Protein AF-A0A7W5A178-F1 (afdb_monomer_lite)

Radius of gyration: 19.76 Å; chains: 1; bounding box: 30×41×51 Å

Foldseek 3Di:
DDDDPDDPDPDDPDPDPVVVQVVCCVPPNNDDDDDDPVNDDDPPDPDQDPVNVVVVVPDDPPPPD

pLDDT: mean 75.46, std 14.32, range [42.5, 94.19]

Structure (mmCIF, N/CA/C/O backbone):
data_AF-A0A7W5A178-F1
#
_entry.id   AF-A0A7W5A178-F1
#
loop_
_atom_site.group_PDB
_atom_site.id
_atom_site.type_symbol
_atom_site.label_atom_id
_atom_site.label_alt_id
_atom_site.label_comp_id
_atom_site.label_asym_id
_atom_site.label_entity_id
_atom_site.label_seq_id
_atom_site.pdbx_PDB_ins_code
_atom_site.Cartn_x
_atom_site.Cartn_y
_atom_site.Cartn_z
_atom_site.occupancy
_atom_site.B_iso_or_equiv
_atom_site.auth_seq_id
_atom_site.auth_comp_id
_atom_site.auth_asym_id
_atom_site.auth_atom_id
_atom_site.pdbx_PDB_model_num
ATOM 1 N N . MET A 1 1 ? 6.084 31.493 -17.103 1.00 43.78 1 MET A N 1
ATOM 2 C CA . MET A 1 1 ? 5.962 30.035 -16.916 1.00 43.78 1 MET A CA 1
ATOM 3 C C . MET A 1 1 ? 6.822 29.716 -15.711 1.00 43.78 1 MET A C 1
ATOM 5 O O . MET A 1 1 ? 8.021 29.903 -15.806 1.00 43.78 1 MET A O 1
ATOM 9 N N . SER A 1 2 ? 6.214 29.459 -14.552 1.00 42.50 2 SER A N 1
ATOM 10 C CA . SER A 1 2 ? 6.955 29.242 -13.305 1.00 42.50 2 SER A CA 1
ATOM 11 C C . SER A 1 2 ? 7.416 27.793 -13.238 1.00 42.50 2 SER A C 1
ATOM 13 O O . SER A 1 2 ? 6.579 26.895 -13.149 1.00 42.50 2 SER A O 1
ATOM 15 N N . ASP A 1 3 ? 8.729 27.594 -13.289 1.00 47.03 3 ASP A N 1
ATOM 16 C CA . ASP A 1 3 ? 9.388 26.338 -12.956 1.00 47.03 3 ASP A CA 1
ATOM 17 C C . ASP A 1 3 ? 9.036 25.954 -11.518 1.00 47.03 3 ASP A C 1
ATOM 19 O O . ASP A 1 3 ? 9.342 26.663 -10.557 1.00 47.03 3 ASP A O 1
ATOM 23 N N . ARG A 1 4 ? 8.304 24.851 -11.374 1.00 52.16 4 ARG A N 1
ATOM 24 C CA . ARG A 1 4 ? 7.952 24.291 -10.077 1.00 52.16 4 ARG A CA 1
ATOM 25 C C . ARG A 1 4 ? 9.077 23.351 -9.668 1.00 52.16 4 ARG A C 1
ATOM 27 O O . ARG A 1 4 ? 9.072 22.179 -10.028 1.00 52.16 4 ARG A O 1
ATOM 34 N N . ASP A 1 5 ? 10.029 23.905 -8.930 1.00 55.25 5 ASP A N 1
ATOM 35 C CA . ASP A 1 5 ? 11.017 23.158 -8.160 1.00 55.25 5 ASP A CA 1
ATOM 36 C C . ASP A 1 5 ? 10.268 22.280 -7.138 1.00 55.25 5 ASP A C 1
ATOM 38 O O . ASP A 1 5 ? 9.700 22.760 -6.157 1.00 55.25 5 ASP A O 1
ATOM 42 N N . VAL A 1 6 ? 10.143 20.989 -7.445 1.00 53.31 6 VAL A N 1
ATOM 43 C CA . VAL A 1 6 ? 9.713 19.946 -6.507 1.00 53.31 6 VAL A CA 1
ATOM 44 C C . VAL A 1 6 ? 10.865 18.956 -6.437 1.00 53.31 6 VAL A C 1
ATOM 46 O O . VAL A 1 6 ? 10.926 17.954 -7.141 1.00 53.31 6 VAL A O 1
ATOM 49 N N . SER A 1 7 ? 11.856 19.292 -5.624 1.00 50.25 7 SER A N 1
ATOM 50 C CA . SER A 1 7 ? 12.899 18.368 -5.184 1.00 50.25 7 SER A CA 1
ATOM 51 C C . SER A 1 7 ? 13.176 18.630 -3.710 1.00 50.25 7 SER A C 1
ATOM 53 O O . SER A 1 7 ? 14.235 19.106 -3.316 1.00 50.25 7 SER A O 1
ATOM 55 N N . THR A 1 8 ? 12.180 18.377 -2.861 1.00 51.19 8 THR A N 1
ATOM 56 C CA . THR A 1 8 ? 12.352 18.462 -1.404 1.00 51.19 8 THR A 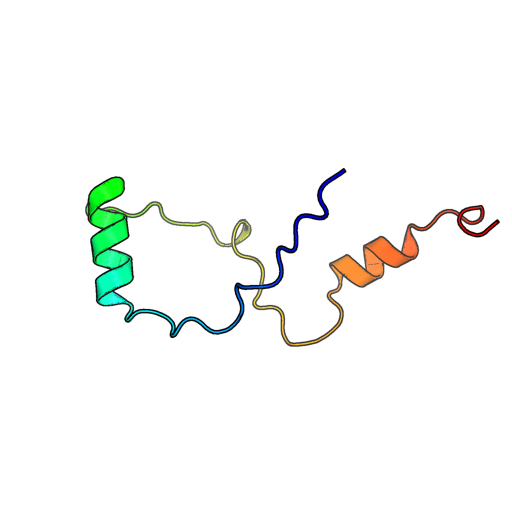CA 1
ATOM 57 C C . THR A 1 8 ? 11.480 17.441 -0.688 1.00 51.19 8 THR A C 1
ATOM 59 O O . THR A 1 8 ? 10.601 17.818 0.063 1.00 51.19 8 THR A O 1
ATOM 62 N N . GLU A 1 9 ? 11.707 16.145 -0.896 1.00 55.03 9 GLU A N 1
ATOM 63 C CA . GLU A 1 9 ? 11.166 15.116 0.011 1.00 55.03 9 GLU A CA 1
ATOM 64 C C . GLU A 1 9 ? 12.090 13.899 0.065 1.00 55.03 9 GLU A C 1
ATOM 66 O O . GLU A 1 9 ? 11.717 12.805 -0.331 1.00 55.03 9 GLU A O 1
ATOM 71 N N . GLN A 1 10 ? 13.334 14.069 0.512 1.00 55.81 10 GLN A N 1
ATOM 72 C CA . GLN A 1 10 ? 14.192 12.925 0.833 1.00 55.81 10 GLN A CA 1
ATOM 73 C C . GLN A 1 10 ? 15.091 13.268 2.022 1.00 55.81 10 GLN A C 1
ATOM 75 O O . GLN A 1 10 ? 16.267 13.535 1.813 1.00 55.81 10 GLN A O 1
ATOM 80 N N . ASN A 1 11 ? 14.521 13.354 3.235 1.00 56.88 11 ASN A N 1
ATOM 81 C CA . ASN A 1 11 ? 15.136 12.967 4.526 1.00 56.88 11 ASN A CA 1
ATOM 82 C C . ASN A 1 11 ? 14.261 13.420 5.721 1.00 56.88 11 ASN A C 1
ATOM 84 O O . ASN A 1 11 ? 14.743 14.093 6.633 1.00 56.88 11 ASN A O 1
ATOM 88 N N . GLU A 1 12 ? 12.959 13.114 5.719 1.00 65.12 12 GLU A N 1
ATOM 89 C CA . GLU A 1 12 ? 12.169 13.261 6.946 1.00 65.12 12 GLU A CA 1
ATOM 90 C C . GLU A 1 12 ? 12.391 12.002 7.804 1.00 65.12 12 GLU A C 1
ATOM 92 O O . GLU A 1 12 ? 12.310 10.885 7.275 1.00 65.12 12 GLU A O 1
ATOM 97 N N . PRO A 1 13 ? 12.729 12.124 9.103 1.00 71.19 13 PRO A N 1
ATOM 98 C CA . PRO A 1 13 ? 12.909 10.956 9.953 1.00 71.19 13 PRO A CA 1
ATOM 99 C C . PRO A 1 13 ? 11.622 10.130 9.946 1.00 71.19 13 PRO A C 1
ATOM 101 O O . PRO A 1 13 ? 10.558 10.641 10.300 1.00 71.19 13 PRO A O 1
ATOM 104 N N . LYS A 1 14 ? 11.722 8.851 9.547 1.00 76.88 14 LYS A N 1
ATOM 105 C CA . LYS A 1 14 ? 10.594 7.911 9.589 1.00 76.88 14 LYS A CA 1
ATOM 106 C C . LYS A 1 14 ? 9.970 7.975 10.975 1.00 76.88 14 LYS A C 1
ATOM 108 O O . LYS A 1 14 ? 10.601 7.618 11.971 1.00 76.88 14 LYS A O 1
ATOM 113 N N . GLU A 1 15 ? 8.738 8.463 11.035 1.00 85.44 15 GLU A N 1
ATOM 114 C CA . GLU A 1 15 ? 8.015 8.531 12.291 1.00 85.44 15 GLU A CA 1
ATOM 115 C C . GLU A 1 15 ? 7.902 7.137 12.916 1.00 85.44 15 GLU A C 1
ATOM 117 O O . GLU A 1 15 ? 7.794 6.138 12.198 1.00 85.44 15 GLU A O 1
ATOM 122 N N . PRO A 1 16 ? 7.898 7.048 14.254 1.00 92.31 16 PRO A N 1
ATOM 123 C CA . PRO A 1 16 ? 7.803 5.764 14.921 1.00 92.31 16 PRO A CA 1
ATOM 124 C C . PRO A 1 16 ? 6.483 5.059 14.570 1.00 92.31 16 PRO A C 1
ATOM 126 O O . PRO A 1 16 ? 5.421 5.684 14.501 1.00 92.31 16 PRO A O 1
ATOM 129 N N . GLU A 1 17 ? 6.546 3.736 14.394 1.00 88.88 17 GLU A N 1
ATOM 130 C CA . GLU A 1 17 ? 5.439 2.892 13.910 1.00 88.88 17 GLU A CA 1
ATOM 131 C C . GLU A 1 17 ? 4.117 3.098 14.668 1.00 88.88 17 GLU A C 1
ATOM 133 O O . GLU A 1 17 ? 3.045 3.115 14.065 1.00 88.88 17 GLU A O 1
ATOM 138 N N . TRP A 1 18 ? 4.167 3.317 15.987 1.00 90.25 18 TRP A N 1
ATOM 139 C CA . TRP A 1 18 ? 2.969 3.559 16.804 1.00 90.25 18 TRP A CA 1
ATOM 140 C C . TRP A 1 18 ? 2.212 4.826 16.381 1.00 90.25 18 TRP A C 1
ATOM 142 O O . TRP A 1 18 ? 0.982 4.838 16.357 1.00 90.25 18 TRP A O 1
ATOM 152 N N . LYS A 1 19 ? 2.939 5.878 15.989 1.00 94.19 19 LYS A N 1
ATOM 153 C CA . LYS A 1 19 ? 2.369 7.160 15.568 1.00 94.19 19 LYS A CA 1
ATOM 154 C C . LYS A 1 19 ? 1.742 7.037 14.181 1.00 94.19 19 LYS A C 1
ATOM 156 O O . LYS A 1 19 ? 0.652 7.559 13.942 1.00 94.19 19 LYS A O 1
ATOM 161 N N . ARG A 1 20 ? 2.390 6.275 13.290 1.00 90.81 20 ARG A N 1
ATOM 162 C CA . ARG A 1 20 ? 1.850 5.929 11.968 1.00 90.81 20 ARG A CA 1
ATOM 163 C C . ARG A 1 20 ? 0.550 5.130 12.099 1.00 90.81 20 ARG A C 1
ATOM 165 O O . ARG A 1 20 ? -0.448 5.506 11.489 1.00 90.81 20 ARG A O 1
ATOM 172 N N . LYS A 1 21 ? 0.530 4.095 12.949 1.00 87.62 21 LYS A N 1
ATOM 173 C CA . LYS A 1 21 ? -0.673 3.296 13.244 1.00 87.62 21 LYS A CA 1
ATOM 174 C C . LYS A 1 21 ? -1.810 4.145 13.814 1.00 87.62 21 LYS A C 1
ATOM 176 O O . LYS A 1 21 ? -2.930 4.040 13.330 1.00 87.62 21 LYS A O 1
ATOM 181 N N . GLN A 1 22 ? -1.526 5.040 14.764 1.00 92.25 22 GLN A N 1
ATOM 182 C CA . GLN A 1 22 ? -2.541 5.919 15.357 1.00 92.25 22 GLN A CA 1
ATOM 183 C C . GLN A 1 22 ? -3.194 6.858 14.327 1.00 92.25 22 GLN A C 1
ATOM 185 O O . GLN A 1 22 ? -4.410 7.051 14.350 1.00 92.25 22 GLN A O 1
ATOM 190 N N . ARG A 1 23 ? -2.414 7.431 13.397 1.00 91.62 23 ARG A N 1
ATOM 191 C CA . ARG A 1 23 ? -2.974 8.258 12.312 1.00 91.62 23 ARG A CA 1
ATOM 192 C C . ARG A 1 23 ? -3.842 7.459 11.351 1.00 91.62 23 ARG A C 1
ATOM 194 O O . ARG A 1 23 ? -4.900 7.944 10.965 1.00 91.62 23 ARG A O 1
ATOM 201 N N . LEU A 1 24 ? -3.406 6.258 10.972 1.00 90.12 24 LEU A N 1
ATOM 202 C CA . LEU A 1 24 ? -4.202 5.383 10.113 1.00 90.12 24 LEU A CA 1
ATOM 203 C C . LEU A 1 24 ? -5.513 5.000 10.808 1.00 90.12 24 LEU A C 1
ATOM 205 O O . LEU A 1 24 ? -6.568 5.149 10.203 1.00 90.12 24 LEU A O 1
ATOM 209 N N . ALA A 1 25 ? -5.470 4.644 12.094 1.00 90.75 25 ALA A N 1
ATOM 210 C CA . ALA A 1 25 ? -6.665 4.306 12.862 1.00 90.75 25 ALA 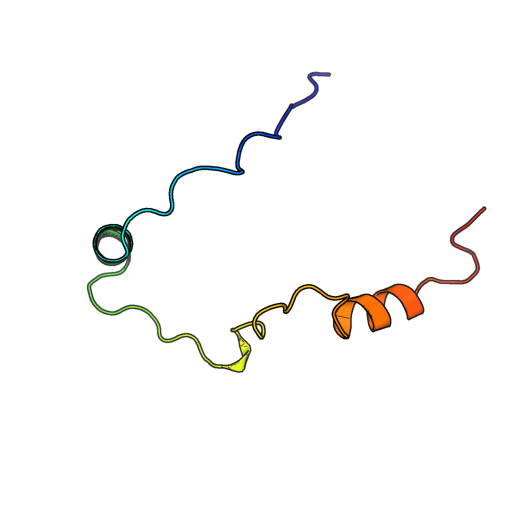A CA 1
ATOM 211 C C . 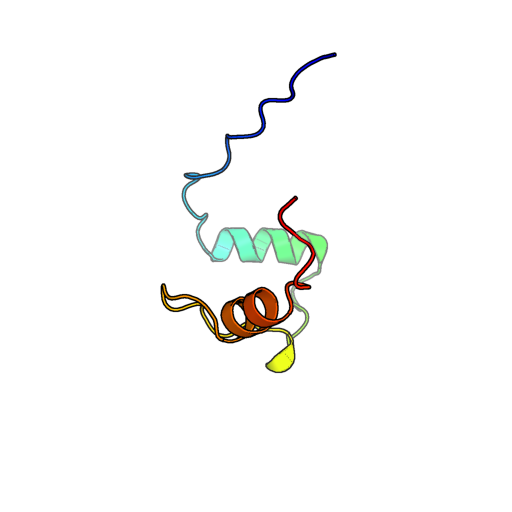ALA A 1 25 ? -7.656 5.472 12.992 1.00 90.75 25 ALA A C 1
ATOM 213 O O . ALA A 1 25 ? -8.868 5.275 12.994 1.00 90.75 25 ALA A O 1
ATOM 214 N N . ARG A 1 26 ? -7.168 6.718 13.021 1.00 90.38 26 ARG A N 1
ATOM 215 C CA . ARG A 1 26 ? -8.037 7.904 13.017 1.00 90.38 26 ARG A CA 1
ATOM 216 C C . ARG A 1 26 ? -8.867 8.041 11.733 1.00 90.38 26 ARG A C 1
ATOM 218 O O . ARG A 1 26 ? -9.946 8.624 11.795 1.00 90.38 26 ARG A O 1
ATOM 225 N N . ILE A 1 27 ? -8.359 7.553 10.600 1.00 90.25 27 ILE A N 1
ATOM 226 C CA . ILE A 1 27 ? -9.005 7.657 9.281 1.00 90.25 27 ILE A CA 1
ATOM 227 C C . ILE A 1 27 ? -9.797 6.385 8.962 1.00 90.25 27 ILE A C 1
ATOM 229 O O . ILE A 1 27 ? -10.930 6.468 8.498 1.00 90.25 27 ILE A O 1
ATOM 233 N N . PHE A 1 28 ? -9.203 5.221 9.223 1.00 87.50 28 PHE A N 1
ATOM 234 C CA . PHE A 1 28 ? -9.697 3.914 8.789 1.00 87.50 28 PHE A CA 1
ATOM 235 C C . PHE A 1 28 ? -10.303 3.070 9.923 1.00 87.50 28 PHE A C 1
ATOM 237 O O . PHE A 1 28 ? -10.948 2.064 9.648 1.00 87.50 28 PHE A O 1
ATOM 244 N N . GLY A 1 29 ? -10.149 3.482 11.186 1.00 87.56 29 GLY A N 1
ATOM 245 C CA . GLY A 1 29 ? -10.484 2.667 12.357 1.00 87.56 29 GLY A CA 1
ATOM 246 C C . GLY A 1 29 ? -9.381 1.667 12.724 1.00 87.56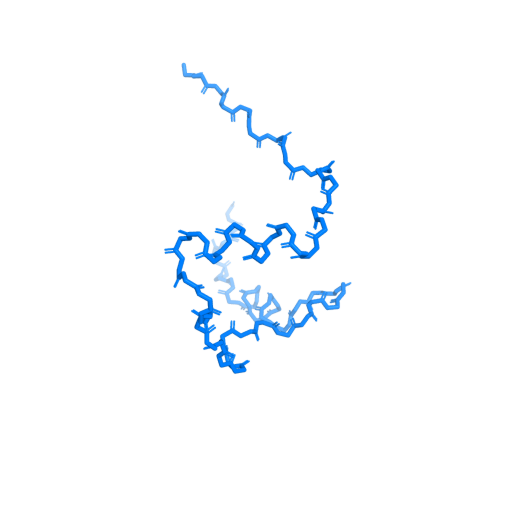 29 GLY A C 1
ATOM 247 O O . GLY A 1 29 ? -8.338 1.595 12.078 1.00 87.56 29 GLY A O 1
ATOM 248 N N . ASP A 1 30 ? -9.599 0.889 13.783 1.00 84.38 30 ASP A N 1
ATOM 249 C CA . ASP A 1 30 ? -8.578 -0.032 14.313 1.00 84.38 30 ASP A CA 1
ATOM 250 C C . ASP A 1 30 ? -8.327 -1.258 13.418 1.00 84.38 30 ASP A C 1
ATOM 252 O O . ASP A 1 30 ? -7.286 -1.908 13.528 1.00 84.38 30 ASP A O 1
ATOM 256 N N . ALA A 1 31 ? -9.262 -1.570 12.519 1.00 81.44 31 ALA A N 1
ATOM 257 C CA . ALA A 1 31 ? -9.103 -2.604 11.507 1.00 81.44 31 ALA A CA 1
ATOM 258 C C . ALA A 1 31 ? -8.463 -1.998 10.250 1.00 81.44 31 ALA A C 1
ATOM 260 O O . ALA A 1 31 ? -9.104 -1.246 9.517 1.00 81.44 31 ALA A O 1
ATOM 261 N N . LEU A 1 32 ? -7.196 -2.331 9.993 1.00 76.94 32 LEU A N 1
ATOM 262 C CA . LEU A 1 32 ? -6.566 -2.025 8.711 1.00 76.94 32 LEU A CA 1
ATOM 263 C C . LEU A 1 32 ? -6.990 -3.069 7.668 1.00 76.94 32 LEU A C 1
ATOM 265 O O . LEU A 1 32 ? -7.159 -4.237 8.021 1.00 76.94 32 LEU A O 1
ATOM 269 N N . PRO A 1 33 ? -7.158 -2.679 6.393 1.00 76.06 33 PRO A N 1
ATOM 270 C CA . PRO A 1 33 ? -7.335 -3.651 5.328 1.00 76.06 33 PRO A CA 1
ATOM 271 C C . PRO A 1 33 ? -6.085 -4.533 5.236 1.00 76.06 33 PRO A C 1
ATOM 273 O O . PRO A 1 33 ? -4.958 -4.033 5.232 1.00 76.06 33 PRO A O 1
ATOM 276 N N . GLU A 1 34 ? -6.292 -5.844 5.163 1.00 81.19 34 GLU A N 1
ATOM 277 C CA . GLU A 1 34 ? -5.222 -6.791 4.868 1.00 81.19 34 GLU A CA 1
ATOM 278 C C . GLU A 1 34 ? -4.832 -6.645 3.395 1.00 81.19 34 GLU A C 1
ATOM 280 O O . GLU A 1 34 ? -5.678 -6.746 2.507 1.00 81.19 34 GLU A O 1
ATOM 285 N N . THR A 1 35 ? -3.551 -6.404 3.135 1.00 82.50 35 THR A N 1
ATOM 286 C CA . THR A 1 35 ? -2.994 -6.403 1.778 1.00 82.50 35 THR A CA 1
ATOM 287 C C . THR A 1 35 ? -2.595 -7.827 1.415 1.00 82.50 35 THR A C 1
ATOM 289 O O . THR A 1 35 ? -1.882 -8.496 2.173 1.00 82.50 35 THR A O 1
ATOM 292 N N . THR A 1 36 ? -3.032 -8.306 0.254 1.00 84.19 36 THR A N 1
ATOM 293 C CA . THR A 1 36 ? -2.661 -9.634 -0.236 1.00 84.19 36 THR A CA 1
ATOM 294 C C . THR A 1 36 ? -1.194 -9.668 -0.672 1.00 84.19 36 THR A C 1
ATOM 296 O O . THR A 1 36 ? -0.505 -8.651 -0.775 1.00 84.19 36 THR A O 1
ATOM 299 N N . SER A 1 37 ? -0.641 -10.867 -0.865 1.00 81.62 37 SER A N 1
ATOM 300 C CA . SER A 1 37 ? 0.776 -10.973 -1.223 1.00 81.62 37 SER A CA 1
ATOM 301 C C . SER A 1 37 ? 1.083 -10.491 -2.639 1.00 81.62 37 SER A C 1
ATOM 303 O O . SER A 1 37 ? 2.226 -10.129 -2.883 1.00 81.62 37 SER A O 1
ATOM 305 N N . ASP A 1 38 ? 0.102 -10.501 -3.539 1.00 82.19 38 ASP A N 1
ATOM 306 C CA . ASP A 1 38 ? 0.225 -10.065 -4.932 1.00 82.19 38 ASP A CA 1
ATOM 307 C C . ASP A 1 38 ? 0.252 -8.538 -5.092 1.00 82.19 38 ASP A C 1
ATOM 309 O O . ASP A 1 38 ? 0.888 -8.044 -6.015 1.00 82.19 38 ASP A O 1
ATOM 313 N N . GLU A 1 39 ? -0.352 -7.784 -4.167 1.00 83.50 39 GLU A N 1
ATOM 314 C CA . GLU A 1 39 ? -0.282 -6.313 -4.145 1.00 83.50 39 GLU A CA 1
ATOM 315 C C . GLU A 1 39 ? 1.032 -5.782 -3.546 1.00 83.50 39 GLU A C 1
ATOM 317 O O . GLU A 1 39 ? 1.354 -4.597 -3.664 1.00 83.50 39 GLU A O 1
ATOM 322 N N . ARG A 1 40 ? 1.801 -6.642 -2.866 1.00 81.50 40 ARG A N 1
ATOM 323 C CA . ARG A 1 40 ? 3.098 -6.277 -2.293 1.00 81.50 40 ARG A CA 1
ATOM 324 C C . ARG A 1 40 ? 4.191 -6.554 -3.311 1.00 81.50 40 ARG A C 1
ATOM 326 O O . ARG A 1 40 ? 4.505 -7.708 -3.588 1.00 81.50 40 ARG A O 1
ATOM 333 N N . GLU A 1 41 ? 4.821 -5.491 -3.797 1.00 75.56 41 GLU A N 1
ATOM 334 C CA . GLU A 1 41 ? 6.049 -5.626 -4.574 1.00 75.56 41 GLU A CA 1
ATOM 335 C C . GLU A 1 41 ? 7.112 -6.336 -3.706 1.00 75.56 41 GLU A C 1
ATOM 337 O O . GLU A 1 41 ? 7.306 -5.949 -2.541 1.00 75.56 41 GLU A O 1
ATOM 342 N N . PRO A 1 42 ? 7.796 -7.379 -4.214 1.00 73.06 42 PRO A N 1
ATOM 343 C CA . PRO A 1 42 ? 8.950 -7.943 -3.528 1.00 73.06 42 PRO A CA 1
ATOM 344 C C . PRO A 1 42 ? 9.955 -6.823 -3.254 1.00 73.06 42 PRO A C 1
ATOM 346 O O . PRO A 1 42 ? 10.197 -5.972 -4.108 1.00 73.06 42 PRO A O 1
ATOM 349 N N . SER A 1 43 ? 10.510 -6.792 -2.039 1.00 65.12 43 SER A N 1
ATOM 350 C CA . SER A 1 43 ? 11.466 -5.759 -1.634 1.00 65.12 43 SER A CA 1
ATOM 351 C C . SER A 1 43 ? 12.553 -5.641 -2.702 1.00 65.12 43 SER A C 1
ATOM 353 O O . SER A 1 43 ? 13.254 -6.615 -2.968 1.00 65.12 43 SER A O 1
ATOM 355 N N . ALA A 1 44 ? 12.629 -4.479 -3.357 1.00 58.66 44 ALA A N 1
ATOM 356 C CA . ALA A 1 44 ? 13.594 -4.222 -4.412 1.00 58.66 44 ALA A CA 1
ATOM 357 C C . ALA A 1 44 ? 14.997 -4.220 -3.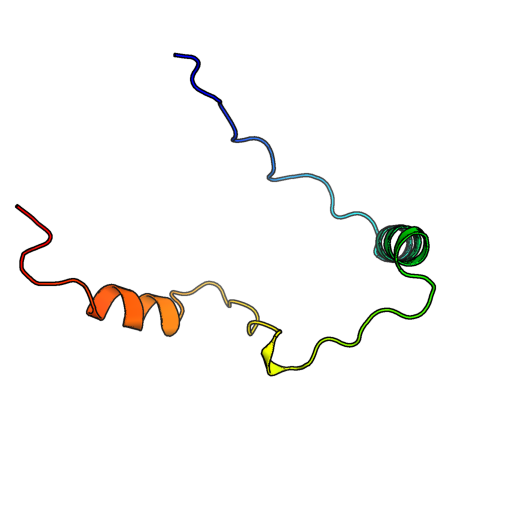798 1.00 58.66 44 ALA A C 1
ATOM 359 O O . ALA A 1 44 ? 15.487 -3.203 -3.307 1.00 58.66 44 ALA A O 1
ATOM 360 N N . GLU A 1 45 ? 15.628 -5.389 -3.774 1.00 59.78 45 GLU A N 1
ATOM 361 C CA . GLU A 1 45 ? 17.061 -5.514 -3.558 1.00 59.78 45 GLU A CA 1
ATOM 362 C C . GLU A 1 45 ? 17.741 -4.679 -4.649 1.00 59.78 45 GLU A C 1
ATOM 364 O O . GLU A 1 45 ? 17.341 -4.774 -5.806 1.00 59.78 45 GLU A O 1
ATOM 369 N N . SER A 1 46 ? 18.686 -3.811 -4.272 1.00 58.41 46 SER A N 1
ATOM 370 C CA . SER A 1 46 ? 19.264 -2.705 -5.061 1.00 58.41 46 SER A CA 1
ATOM 371 C C . SER A 1 46 ? 19.929 -3.101 -6.395 1.00 58.41 46 SER A C 1
ATOM 373 O O . SER A 1 46 ? 21.127 -2.905 -6.597 1.00 58.41 46 SER A O 1
ATOM 375 N N . GLY A 1 47 ? 19.154 -3.638 -7.326 1.00 65.88 47 GLY A N 1
ATOM 376 C CA . GLY A 1 47 ? 19.537 -4.060 -8.660 1.00 65.88 47 GLY A CA 1
ATOM 377 C C . GLY A 1 47 ? 18.400 -3.803 -9.642 1.00 65.88 47 GLY A C 1
ATOM 378 O O . GLY A 1 47 ? 17.244 -3.639 -9.264 1.00 65.88 47 GLY A O 1
ATOM 379 N N . GLU A 1 48 ? 18.742 -3.738 -10.926 1.00 70.25 48 GLU A N 1
ATOM 380 C CA . GLU A 1 48 ? 17.756 -3.593 -11.995 1.00 70.25 48 GLU A CA 1
ATOM 381 C C . GLU A 1 48 ? 16.746 -4.748 -11.925 1.00 70.25 48 GLU A C 1
ATOM 383 O O . GLU A 1 48 ? 17.131 -5.924 -12.011 1.00 70.25 48 GLU A O 1
ATOM 388 N N . SER A 1 49 ? 15.469 -4.409 -11.733 1.00 77.50 49 SER A N 1
ATOM 389 C CA . SER A 1 49 ? 14.402 -5.391 -11.565 1.00 77.50 49 SER A CA 1
ATOM 390 C C . SER A 1 49 ? 14.202 -6.201 -12.854 1.00 77.50 49 SER A C 1
ATOM 392 O O . SER A 1 49 ? 14.534 -5.757 -13.958 1.00 77.50 49 SER A O 1
ATOM 394 N N . ALA A 1 50 ? 13.662 -7.418 -12.744 1.00 78.56 50 ALA A N 1
ATOM 395 C CA . ALA A 1 50 ? 13.299 -8.208 -13.927 1.00 78.56 50 ALA A CA 1
ATOM 396 C C . ALA A 1 50 ? 12.297 -7.450 -14.823 1.00 78.56 50 ALA A C 1
ATOM 398 O O . ALA A 1 50 ? 12.390 -7.513 -16.051 1.00 78.56 50 ALA A O 1
ATOM 399 N N . SER A 1 51 ? 11.410 -6.673 -14.201 1.00 79.31 51 SER A N 1
ATOM 400 C CA . SER A 1 51 ? 10.436 -5.798 -14.853 1.00 79.31 51 SER A CA 1
ATOM 401 C C . SER A 1 51 ? 11.106 -4.686 -15.667 1.00 79.31 51 SER A C 1
ATOM 403 O O . SER A 1 51 ? 10.752 -4.486 -16.829 1.00 79.31 51 SER A O 1
ATOM 405 N N . ASP A 1 52 ? 12.132 -4.025 -15.118 1.00 82.94 52 ASP A N 1
ATOM 406 C CA . ASP A 1 52 ? 12.889 -2.983 -15.829 1.00 82.94 52 ASP A CA 1
ATOM 407 C C . ASP A 1 52 ? 13.635 -3.540 -17.043 1.00 82.94 52 ASP A C 1
ATOM 409 O O . ASP A 1 52 ? 13.656 -2.919 -18.108 1.00 82.94 52 ASP A O 1
ATOM 413 N N . ARG A 1 53 ? 14.231 -4.733 -16.910 1.00 86.62 53 ARG A N 1
ATOM 414 C CA . ARG A 1 53 ? 14.908 -5.405 -18.032 1.00 86.62 53 ARG A CA 1
ATOM 415 C C . ARG A 1 53 ? 13.942 -5.743 -19.152 1.00 86.62 53 ARG A C 1
ATOM 417 O O . ARG A 1 53 ? 14.250 -5.511 -20.322 1.00 86.62 53 ARG A O 1
ATOM 424 N N . TRP A 1 54 ? 12.775 -6.276 -18.797 1.00 86.69 54 TRP A N 1
ATOM 425 C CA . TRP A 1 54 ? 11.733 -6.565 -19.770 1.00 86.69 54 TRP A CA 1
ATOM 426 C C . TRP A 1 54 ? 11.282 -5.284 -20.476 1.00 86.69 54 TRP A C 1
ATOM 428 O O . TRP A 1 54 ? 11.297 -5.247 -21.703 1.00 86.69 54 TRP A O 1
ATOM 438 N N . LEU A 1 55 ? 11.006 -4.202 -19.746 1.00 85.75 55 LEU A N 1
ATOM 439 C CA . LEU A 1 55 ? 10.557 -2.938 -20.334 1.00 85.75 55 LEU A CA 1
ATOM 440 C C . LEU A 1 55 ? 11.584 -2.339 -21.311 1.00 85.75 55 LEU A C 1
ATOM 442 O O . LEU A 1 55 ? 11.224 -1.924 -22.411 1.00 85.75 55 LEU A O 1
ATOM 446 N N . LYS A 1 56 ? 12.875 -2.360 -20.959 1.00 85.69 56 LYS A N 1
ATOM 447 C CA . LYS A 1 56 ? 13.960 -1.875 -21.835 1.00 85.69 56 LYS A CA 1
ATOM 448 C C . LYS A 1 56 ? 14.118 -2.704 -23.110 1.00 85.69 56 LYS A C 1
ATOM 450 O O . LYS A 1 56 ? 14.522 -2.168 -24.137 1.00 85.69 56 LYS A O 1
ATOM 455 N N . SER A 1 57 ? 13.769 -3.991 -23.071 1.00 87.56 57 SER A N 1
ATOM 456 C CA . SER A 1 57 ? 13.776 -4.853 -24.260 1.00 87.56 57 SER A CA 1
ATOM 457 C C . SER A 1 57 ? 12.646 -4.543 -25.249 1.00 87.56 57 SER A C 1
ATOM 459 O O . SER A 1 57 ? 12.710 -4.975 -26.396 1.00 87.56 57 SER A O 1
ATOM 461 N N . GLN A 1 58 ? 11.619 -3.800 -24.820 1.00 91.06 58 GLN A N 1
ATOM 462 C CA . GLN A 1 58 ? 10.453 -3.468 -25.643 1.00 91.06 58 GLN A CA 1
ATOM 463 C C . GLN A 1 58 ? 10.612 -2.159 -26.431 1.00 91.06 58 GLN A C 1
ATOM 465 O O . GLN A 1 58 ? 9.653 -1.706 -27.052 1.00 91.06 58 GLN A O 1
ATOM 470 N N . VAL A 1 59 ? 11.792 -1.529 -26.426 1.00 85.44 59 VAL A N 1
ATOM 471 C CA . VAL A 1 59 ? 12.015 -0.274 -27.158 1.00 85.44 59 VAL A CA 1
ATOM 472 C C . VAL A 1 59 ? 12.006 -0.535 -28.675 1.00 85.44 59 VAL A C 1
ATOM 474 O O . VAL A 1 59 ? 12.848 -1.293 -29.164 1.00 85.44 59 VAL A O 1
ATOM 477 N N . PRO A 1 60 ? 11.091 0.087 -29.449 1.00 84.56 60 PRO A N 1
ATOM 478 C CA . PRO A 1 60 ? 11.050 -0.083 -30.899 1.00 84.56 60 PRO A CA 1
ATOM 479 C C . PRO A 1 60 ? 12.317 0.459 -31.587 1.00 84.56 60 PRO A C 1
ATOM 481 O O . PRO A 1 60 ? 12.855 1.482 -31.163 1.00 84.56 60 PRO A O 1
ATOM 484 N N . PRO A 1 61 ? 12.763 -0.138 -32.708 1.00 78.00 61 PRO A N 1
ATOM 485 C CA . PRO A 1 61 ? 14.040 0.195 -33.356 1.00 78.00 61 PRO A CA 1
ATOM 486 C C . PRO A 1 61 ? 14.121 1.619 -33.929 1.00 78.00 61 PRO A C 1
ATOM 488 O O . PRO A 1 61 ? 15.208 2.098 -34.232 1.00 78.00 61 PRO A O 1
ATOM 491 N N . HIS A 1 62 ? 12.988 2.308 -34.085 1.00 79.75 62 HIS A N 1
ATOM 492 C CA . HIS A 1 62 ? 12.928 3.688 -34.584 1.00 79.75 62 HIS A CA 1
ATOM 493 C C . HIS A 1 62 ? 12.971 4.741 -33.468 1.00 79.75 62 HIS A C 1
ATOM 495 O O . HIS A 1 62 ? 12.811 5.932 -33.731 1.00 79.75 62 HIS A O 1
ATOM 501 N N . HIS A 1 63 ? 13.170 4.323 -32.217 1.00 67.25 63 HIS A N 1
ATOM 502 C CA . HIS A 1 63 ? 13.252 5.222 -31.074 1.00 67.25 63 HIS A CA 1
ATOM 503 C C . HIS A 1 63 ? 14.701 5.684 -30.862 1.00 67.25 63 HIS A C 1
ATOM 505 O O . HIS A 1 63 ? 15.407 5.220 -29.974 1.00 67.25 63 HIS A O 1
ATOM 511 N N . GLY A 1 64 ? 15.164 6.565 -31.747 1.00 63.72 64 GLY A N 1
ATOM 512 C CA . GLY A 1 64 ? 16.531 7.091 -31.719 1.00 63.72 64 GLY A CA 1
ATOM 513 C C . GLY A 1 64 ? 16.921 7.801 -33.009 1.00 63.72 64 GLY A C 1
ATOM 514 O O . GLY A 1 64 ? 18.015 7.567 -33.514 1.00 63.72 64 GLY A O 1
ATOM 515 N N . GLY A 1 65 ? 15.998 8.584 -33.578 1.00 55.81 65 GLY A N 1
ATOM 516 C CA . GLY A 1 65 ? 16.345 9.527 -34.643 1.00 55.81 65 GLY A CA 1
ATOM 517 C C . GLY A 1 65 ? 17.227 10.648 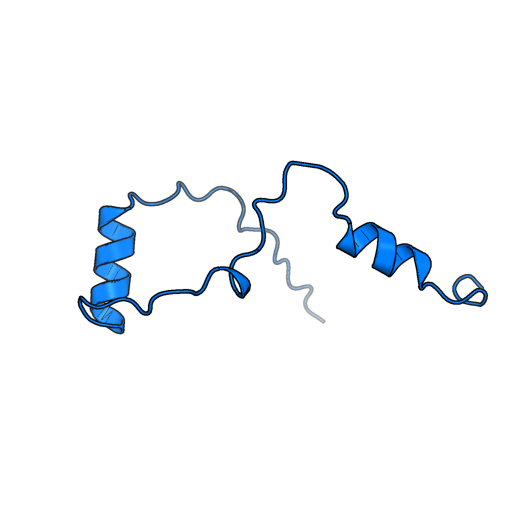-34.115 1.00 55.81 65 GLY A C 1
ATOM 518 O O . GLY A 1 65 ? 16.974 11.080 -32.967 1.00 55.81 65 GLY A O 1
#

Secondary structure (DSSP, 8-state):
---------S------HHHHHHHHHHHH-S-PPPPPTTTS-----SS--HHHHHHHHT--TTS--

Organism: NCBI:txid1841

Sequence (65 aa):
MSDRDVSTEQNEPKEPEWKRKQRLARIFGDALPETTSDEREPSAESGESASDRWLKSQVPPHHGG